Protein AF-A0A2W4SWA0-F1 (afdb_monomer)

Sequence (170 aa):
MDKRRKRLLSHFKSIKEPVALPTVQTMDIGLEYVAASSEGANTTLGRYGSWPVLGPFILKTEDIRRLQQIAVEGSKSQPFAGMQIDYVWQEVEEMFAYRHMEESERLEFQSDFVKAIIEQKCNHDSKLYVYFHKFDPELPFFFKTRDEVINCFMLSEDLTSWDEMTTRGA

Structure (mmCIF, N/CA/C/O backbone):
data_AF-A0A2W4SWA0-F1
#
_entry.id   AF-A0A2W4SWA0-F1
#
loop_
_atom_site.group_PDB
_atom_site.id
_atom_site.type_symbol
_atom_site.label_atom_id
_atom_site.label_alt_id
_atom_site.label_comp_id
_atom_site.label_asym_id
_atom_site.label_entity_id
_atom_site.label_seq_id
_atom_site.pdbx_PDB_ins_code
_atom_site.Cartn_x
_atom_site.Cartn_y
_atom_site.Cartn_z
_atom_site.occupancy
_atom_site.B_iso_or_equiv
_atom_site.auth_seq_id
_atom_site.auth_comp_id
_atom_site.auth_asym_id
_atom_site.auth_atom_id
_atom_site.pdbx_PDB_model_num
ATOM 1 N N . MET A 1 1 ? 6.348 14.938 -25.686 1.00 57.66 1 MET A N 1
ATOM 2 C CA . MET A 1 1 ? 6.251 13.614 -25.030 1.00 57.66 1 MET A CA 1
ATOM 3 C C . MET A 1 1 ? 6.791 12.563 -25.990 1.00 57.66 1 MET A C 1
ATOM 5 O O . MET A 1 1 ? 6.241 12.440 -27.083 1.00 57.66 1 MET A O 1
ATOM 9 N N . ASP A 1 2 ? 7.879 11.887 -25.619 1.00 71.38 2 ASP A N 1
ATOM 10 C CA . ASP A 1 2 ? 8.534 10.849 -26.428 1.00 71.38 2 ASP A CA 1
ATOM 11 C C . ASP A 1 2 ? 7.555 9.704 -26.794 1.00 71.38 2 ASP A C 1
ATOM 13 O O . ASP A 1 2 ? 6.652 9.379 -26.015 1.00 71.38 2 ASP A O 1
ATOM 17 N N . LYS A 1 3 ? 7.704 9.104 -27.987 1.00 67.69 3 LYS A N 1
ATOM 18 C CA . LYS A 1 3 ? 6.887 7.980 -28.492 1.00 67.69 3 LYS A CA 1
ATOM 19 C C . LYS A 1 3 ? 6.850 6.819 -27.492 1.00 67.69 3 LYS A C 1
ATOM 21 O O . LYS A 1 3 ? 5.802 6.192 -27.341 1.00 67.69 3 LYS A O 1
ATOM 26 N N . ARG A 1 4 ? 7.952 6.588 -26.772 1.00 63.41 4 ARG A N 1
ATOM 27 C CA . ARG A 1 4 ? 8.072 5.611 -25.680 1.00 63.41 4 ARG A CA 1
ATOM 28 C C . ARG A 1 4 ? 7.102 5.892 -24.533 1.00 63.41 4 ARG A C 1
ATOM 30 O O . ARG A 1 4 ? 6.263 5.054 -24.210 1.00 63.41 4 ARG A O 1
ATOM 37 N N . ARG A 1 5 ? 7.151 7.109 -23.978 1.00 67.25 5 ARG A N 1
ATOM 38 C CA . ARG A 1 5 ? 6.260 7.550 -22.893 1.00 67.25 5 ARG A CA 1
ATOM 39 C C . ARG A 1 5 ? 4.782 7.457 -23.289 1.00 67.25 5 ARG A C 1
ATOM 41 O O . ARG A 1 5 ? 3.955 7.059 -22.478 1.00 67.25 5 ARG A O 1
ATOM 48 N N . LYS A 1 6 ? 4.446 7.749 -24.551 1.00 70.88 6 LYS A N 1
ATOM 49 C CA . LYS A 1 6 ? 3.072 7.595 -25.063 1.00 70.88 6 LYS A CA 1
ATOM 50 C C . LYS A 1 6 ? 2.593 6.136 -25.078 1.00 70.88 6 LYS A C 1
ATOM 52 O O . LYS A 1 6 ? 1.436 5.894 -24.745 1.00 70.88 6 LYS A O 1
ATOM 57 N N . ARG A 1 7 ? 3.454 5.174 -25.443 1.00 69.75 7 ARG A N 1
ATOM 58 C CA . ARG A 1 7 ? 3.111 3.737 -25.439 1.00 69.75 7 ARG A CA 1
ATOM 59 C C . ARG A 1 7 ? 2.903 3.205 -24.021 1.00 69.75 7 ARG A C 1
ATOM 61 O O . ARG A 1 7 ? 1.876 2.585 -23.771 1.00 69.75 7 ARG A O 1
ATOM 68 N N . LEU A 1 8 ? 3.817 3.522 -23.101 1.00 68.19 8 LEU A N 1
ATOM 69 C CA . LEU A 1 8 ? 3.706 3.159 -21.681 1.00 68.19 8 LEU A CA 1
ATOM 70 C C . LEU A 1 8 ? 2.407 3.687 -21.064 1.00 68.19 8 LEU A C 1
ATOM 72 O O . LEU A 1 8 ? 1.631 2.922 -20.499 1.00 68.19 8 LEU A O 1
ATOM 76 N N . LEU A 1 9 ? 2.116 4.975 -21.263 1.00 72.38 9 LEU A N 1
ATOM 77 C CA . LEU A 1 9 ? 0.881 5.597 -20.788 1.00 72.38 9 LEU A CA 1
ATOM 78 C C . LEU A 1 9 ? -0.375 4.907 -21.343 1.00 72.38 9 LEU A C 1
ATOM 80 O O . LEU A 1 9 ? -1.339 4.691 -20.612 1.00 72.38 9 LEU A O 1
ATOM 84 N N . SER A 1 10 ? -0.372 4.556 -22.632 1.00 72.50 10 SER A N 1
ATOM 85 C CA . SER A 1 10 ? -1.482 3.829 -23.255 1.00 72.50 10 SER A CA 1
ATOM 86 C C . SER A 1 10 ? -1.674 2.442 -22.638 1.00 72.50 10 SER A C 1
ATOM 88 O O . SER A 1 10 ? -2.811 2.026 -22.427 1.00 72.50 10 SER A O 1
ATOM 90 N N . HIS A 1 11 ? -0.582 1.739 -22.335 1.00 69.12 11 HIS A N 1
ATOM 91 C CA . HIS A 1 11 ? -0.628 0.412 -21.732 1.00 69.12 11 HIS A CA 1
ATOM 92 C C . HIS A 1 11 ? -1.152 0.463 -20.289 1.00 69.12 11 HIS A C 1
ATOM 94 O O . HIS A 1 11 ? -2.125 -0.220 -19.971 1.00 69.12 11 HIS A O 1
ATOM 100 N N . PHE A 1 12 ? -0.624 1.360 -19.448 1.00 70.81 12 PHE A N 1
ATOM 101 C CA . PHE A 1 12 ? -1.119 1.564 -18.081 1.00 70.81 12 PHE A CA 1
ATOM 102 C C . PHE A 1 12 ? -2.626 1.880 -18.026 1.00 70.81 12 PHE A C 1
ATOM 104 O O . PHE A 1 12 ? -3.344 1.418 -17.137 1.00 70.81 12 PHE A O 1
ATOM 111 N N . LYS A 1 13 ? -3.130 2.656 -18.993 1.00 72.31 13 LYS A N 1
ATOM 112 C CA . LYS A 1 13 ? -4.562 2.975 -19.096 1.00 72.31 13 LYS A CA 1
ATOM 113 C C . LYS A 1 13 ? -5.423 1.786 -19.534 1.00 72.31 13 LYS A C 1
ATOM 115 O O . LYS A 1 13 ? -6.612 1.777 -19.235 1.00 72.31 13 LYS A O 1
ATOM 120 N N . SER A 1 14 ? -4.848 0.797 -20.220 1.00 71.00 14 SER A N 1
ATOM 121 C CA . SER A 1 14 ? -5.583 -0.368 -20.734 1.00 71.00 14 SER A CA 1
ATOM 122 C C . SER A 1 14 ? -5.871 -1.449 -19.683 1.00 71.00 14 SER A C 1
ATOM 124 O O . SER A 1 14 ? -6.831 -2.199 -19.837 1.00 71.00 14 SER A O 1
ATOM 126 N N . ILE A 1 15 ? -5.103 -1.490 -18.591 1.00 67.69 15 ILE A N 1
ATOM 127 C CA . ILE A 1 15 ? -5.244 -2.487 -17.517 1.00 67.69 15 ILE A CA 1
ATOM 128 C C . ILE A 1 15 ? -6.510 -2.164 -16.716 1.00 67.69 15 ILE A C 1
ATOM 130 O O . ILE A 1 15 ? -6.612 -1.082 -16.149 1.00 67.69 15 ILE A O 1
ATOM 134 N N . LYS A 1 16 ? -7.534 -3.022 -16.714 1.00 55.94 16 LYS A N 1
ATOM 135 C CA . LYS A 1 16 ? -8.856 -2.643 -16.173 1.00 55.94 16 LYS A CA 1
ATOM 136 C C . LYS A 1 16 ? -8.907 -2.652 -14.645 1.00 55.94 16 LYS A C 1
ATOM 138 O O . LYS A 1 16 ? -9.339 -1.651 -14.075 1.00 55.94 16 LYS A O 1
ATOM 143 N N . GLU A 1 17 ? -8.394 -3.694 -14.000 1.00 53.97 17 GLU A N 1
ATOM 144 C CA . GLU A 1 17 ? -8.319 -3.822 -12.539 1.00 53.97 17 GLU A CA 1
ATOM 145 C C . GLU A 1 17 ? -7.089 -4.665 -12.180 1.00 53.97 17 GLU A C 1
ATOM 147 O O . GLU A 1 17 ? -7.016 -5.821 -12.595 1.00 53.97 17 GLU A O 1
ATOM 152 N N . PRO A 1 18 ? -6.089 -4.115 -11.475 1.00 49.38 18 PRO A N 1
ATOM 153 C CA . PRO A 1 18 ? -4.906 -4.881 -11.150 1.00 49.38 18 PRO A CA 1
ATOM 154 C C . PRO A 1 18 ? -5.156 -5.710 -9.894 1.00 49.38 18 PRO A C 1
ATOM 156 O O . PRO A 1 18 ? -5.271 -5.185 -8.796 1.00 49.38 18 PRO A O 1
ATOM 159 N N . VAL A 1 19 ? -5.152 -7.029 -10.028 1.00 42.22 19 VAL A N 1
ATOM 160 C CA . VAL A 1 19 ? -4.559 -7.838 -8.966 1.00 42.22 19 VAL A CA 1
ATOM 161 C C . VAL A 1 19 ? -3.101 -7.941 -9.372 1.00 42.22 19 VAL A C 1
ATOM 163 O O . VAL A 1 19 ? -2.760 -8.719 -10.261 1.00 42.22 19 VAL A O 1
ATOM 166 N N . ALA A 1 20 ? -2.245 -7.087 -8.810 1.00 44.03 20 ALA A N 1
ATOM 167 C CA . ALA A 1 20 ? -0.823 -7.384 -8.847 1.00 44.03 20 ALA A CA 1
ATOM 168 C C . ALA A 1 20 ? -0.658 -8.668 -8.025 1.00 44.03 20 ALA A C 1
ATOM 170 O O . ALA A 1 20 ? -0.736 -8.664 -6.800 1.00 44.03 20 ALA A O 1
ATOM 171 N N . LEU A 1 21 ? -0.595 -9.794 -8.734 1.00 37.34 21 LEU A N 1
ATOM 172 C CA . LEU A 1 21 ? -0.202 -11.055 -8.138 1.00 37.34 21 LEU A CA 1
ATOM 173 C C . LEU A 1 21 ? 1.264 -10.915 -7.727 1.00 37.34 21 LEU A C 1
ATOM 175 O O . LEU A 1 21 ? 2.020 -10.260 -8.454 1.00 37.34 21 LEU A O 1
ATOM 179 N N . PRO A 1 22 ? 1.664 -11.500 -6.588 1.00 37.50 22 PRO A N 1
ATOM 180 C CA . PRO A 1 22 ? 3.046 -11.463 -6.147 1.00 37.50 22 PRO A CA 1
ATOM 181 C C . PRO A 1 22 ? 3.949 -11.908 -7.297 1.00 37.50 22 PRO A C 1
ATOM 183 O O . PRO A 1 22 ? 3.799 -13.003 -7.847 1.00 37.50 22 PRO A O 1
ATOM 186 N N . THR A 1 23 ? 4.863 -11.023 -7.695 1.00 40.34 23 THR A N 1
ATOM 187 C CA . THR A 1 23 ? 5.944 -11.360 -8.616 1.00 40.34 23 THR A CA 1
ATOM 188 C C . THR A 1 23 ? 6.692 -12.536 -8.014 1.00 40.34 23 THR A C 1
ATOM 190 O O . THR A 1 23 ? 7.228 -12.445 -6.909 1.00 40.34 23 THR A O 1
ATOM 193 N N . VAL A 1 24 ? 6.649 -13.659 -8.728 1.00 37.75 24 VAL A N 1
ATOM 194 C CA . VAL A 1 24 ? 7.308 -14.908 -8.357 1.00 37.75 24 VAL A CA 1
ATOM 195 C C . VAL A 1 24 ? 8.752 -14.624 -7.941 1.00 37.75 24 VAL A C 1
ATOM 197 O O . VAL A 1 24 ? 9.472 -13.881 -8.608 1.00 37.75 24 VAL A O 1
ATOM 200 N N . GLN A 1 25 ? 9.135 -15.218 -6.812 1.00 37.88 25 GLN A N 1
ATOM 201 C CA . GLN A 1 25 ? 10.477 -15.206 -6.244 1.00 37.88 25 GLN A CA 1
ATOM 202 C C . GLN A 1 25 ? 11.524 -15.597 -7.293 1.00 37.88 25 GLN A C 1
ATOM 204 O O . GLN A 1 25 ? 11.484 -16.707 -7.815 1.00 37.88 25 GLN A O 1
ATOM 209 N N . THR A 1 26 ? 12.513 -14.738 -7.532 1.00 38.81 26 THR A N 1
ATOM 210 C CA . THR A 1 26 ? 13.779 -15.159 -8.147 1.00 38.81 26 THR A CA 1
ATOM 211 C C . THR A 1 26 ? 14.940 -14.437 -7.476 1.00 38.81 26 THR A C 1
ATOM 213 O O . THR A 1 26 ? 15.392 -13.390 -7.937 1.00 38.81 26 THR A O 1
ATOM 216 N N . MET A 1 27 ? 15.434 -15.005 -6.381 1.00 32.19 27 MET A N 1
ATOM 217 C CA . MET A 1 27 ? 16.847 -14.893 -6.033 1.00 32.19 27 MET A CA 1
ATOM 218 C C . MET A 1 27 ? 17.394 -16.323 -5.928 1.00 32.19 27 MET A C 1
ATOM 220 O O . MET A 1 27 ? 16.812 -17.152 -5.235 1.00 32.19 27 MET A O 1
ATOM 224 N N . ASP A 1 28 ? 18.472 -16.577 -6.677 1.00 33.22 28 ASP A N 1
ATOM 225 C CA . ASP A 1 28 ? 19.455 -17.668 -6.536 1.00 33.22 28 ASP A CA 1
ATOM 226 C C . ASP A 1 28 ? 19.449 -18.966 -7.365 1.00 33.22 28 ASP A C 1
ATOM 228 O O . ASP A 1 28 ? 20.381 -19.750 -7.194 1.00 33.22 28 ASP A O 1
ATOM 232 N N . ILE A 1 29 ? 18.585 -19.207 -8.358 1.00 27.95 29 ILE A N 1
ATOM 233 C CA . ILE A 1 29 ? 18.812 -20.348 -9.280 1.00 27.95 29 ILE A CA 1
ATOM 234 C C . ILE A 1 29 ? 18.489 -19.936 -10.723 1.00 27.95 29 ILE A C 1
ATOM 236 O O . ILE A 1 29 ? 17.540 -19.197 -10.957 1.00 27.95 29 ILE A O 1
ATOM 240 N N . GLY A 1 30 ? 19.342 -20.350 -11.666 1.00 28.30 30 GLY A N 1
ATOM 241 C CA . GLY A 1 30 ? 19.407 -19.931 -13.071 1.00 28.30 30 GLY A CA 1
ATOM 242 C C . GLY A 1 30 ? 18.088 -19.583 -13.777 1.00 28.30 30 GLY A C 1
ATOM 243 O O . GLY A 1 30 ? 17.094 -20.289 -13.680 1.00 28.30 30 GLY A O 1
ATOM 244 N N . LEU A 1 31 ? 18.165 -18.485 -14.534 1.00 34.25 31 LEU A N 1
ATOM 245 C CA . LEU A 1 31 ? 17.231 -17.958 -15.533 1.00 34.25 31 LEU A CA 1
ATOM 246 C C . LEU A 1 31 ? 16.309 -18.999 -16.201 1.00 34.25 31 LEU A C 1
ATOM 248 O O . LEU A 1 31 ? 16.656 -19.539 -17.246 1.00 34.25 31 LEU A O 1
ATOM 252 N N . GLU A 1 32 ? 15.082 -19.148 -15.698 1.00 28.45 32 GLU A N 1
ATOM 253 C CA . GLU A 1 32 ? 13.925 -19.545 -16.510 1.00 28.45 32 GLU A CA 1
ATOM 254 C C . GLU A 1 32 ? 12.705 -18.688 -16.135 1.00 28.45 32 GLU A C 1
ATOM 256 O O . GLU A 1 32 ? 12.094 -18.818 -15.075 1.00 28.45 32 GLU A O 1
ATOM 261 N N . TYR A 1 33 ? 12.377 -17.750 -17.028 1.00 37.44 33 TYR A N 1
ATOM 262 C CA . TYR A 1 33 ? 11.237 -16.846 -16.918 1.00 37.44 33 TYR A CA 1
ATOM 263 C C . TYR A 1 33 ? 9.942 -17.578 -17.278 1.00 37.44 33 TYR A C 1
ATOM 265 O O . TYR A 1 33 ? 9.598 -17.684 -18.455 1.00 37.44 33 TYR A O 1
ATOM 273 N N . VAL A 1 34 ? 9.174 -18.024 -16.284 1.00 30.58 34 VAL A N 1
ATOM 274 C CA . VAL A 1 34 ? 7.784 -18.449 -16.508 1.00 30.58 34 VAL A CA 1
ATOM 275 C C . VAL A 1 34 ? 6.849 -17.458 -15.824 1.00 30.58 34 VAL A C 1
ATOM 277 O O . VAL A 1 34 ? 6.514 -17.559 -14.648 1.00 30.58 34 VAL A O 1
ATOM 280 N N . ALA A 1 35 ? 6.468 -16.441 -16.596 1.00 37.28 35 ALA A N 1
ATOM 281 C CA . ALA A 1 35 ? 5.504 -15.421 -16.218 1.00 37.28 35 ALA A CA 1
ATOM 282 C C . ALA A 1 35 ? 4.077 -15.988 -16.269 1.00 37.28 35 ALA A C 1
ATOM 284 O O . ALA A 1 35 ? 3.562 -16.275 -17.347 1.00 37.28 35 ALA A O 1
ATOM 285 N N . ALA A 1 36 ? 3.414 -16.088 -15.119 1.00 31.58 36 ALA A N 1
ATOM 286 C CA . ALA A 1 36 ? 1.970 -16.278 -15.046 1.00 31.58 36 ALA A CA 1
ATOM 287 C C . ALA A 1 36 ? 1.318 -14.983 -14.539 1.00 31.58 36 ALA A C 1
ATOM 289 O O . ALA A 1 36 ? 1.016 -14.844 -13.359 1.00 31.58 36 ALA A O 1
ATOM 290 N N . SER A 1 37 ? 1.103 -14.015 -15.433 1.00 32.84 37 SER A N 1
ATOM 291 C CA . SER A 1 37 ? 0.063 -13.002 -15.236 1.00 32.84 37 SER A CA 1
ATOM 292 C C . SER A 1 37 ? -0.825 -12.962 -16.474 1.00 32.84 37 SER A C 1
ATOM 294 O O . SER A 1 37 ? -0.353 -12.995 -17.615 1.00 32.84 37 SER A O 1
ATOM 296 N N . SER A 1 38 ? -2.137 -12.983 -16.243 1.00 31.00 38 SER A N 1
ATOM 297 C CA . SER A 1 38 ? -3.129 -12.789 -17.290 1.00 31.00 38 SER A CA 1
ATOM 298 C C . SER A 1 38 ? -2.909 -11.408 -17.906 1.00 31.00 38 SER A C 1
ATOM 300 O O . SER A 1 38 ? -2.993 -10.405 -17.203 1.00 31.00 38 SER A O 1
ATOM 302 N N . GLU A 1 39 ? -2.644 -11.383 -19.212 1.00 33.16 39 GLU A N 1
ATOM 303 C CA . GLU A 1 39 ? -2.508 -10.183 -20.049 1.00 33.16 39 GLU A CA 1
ATOM 304 C C . GLU A 1 39 ? -1.216 -9.363 -19.884 1.00 33.16 39 GLU A C 1
ATOM 306 O O . GLU A 1 39 ? -1.254 -8.190 -19.535 1.00 33.16 39 GLU A O 1
ATOM 311 N N . GLY A 1 40 ? -0.062 -9.933 -20.253 1.00 33.84 40 GLY A N 1
ATOM 312 C CA . GLY A 1 40 ? 0.996 -9.189 -20.966 1.00 33.84 40 GLY A CA 1
ATOM 313 C C . GLY A 1 40 ? 1.645 -7.976 -20.275 1.00 33.84 40 GLY A C 1
ATOM 314 O O . GLY A 1 40 ? 2.446 -7.293 -20.909 1.00 33.84 40 GLY A O 1
ATOM 315 N N . ALA A 1 41 ? 1.352 -7.708 -19.001 1.00 36.34 41 ALA A N 1
ATOM 316 C CA . ALA A 1 41 ? 1.927 -6.596 -18.247 1.00 36.34 41 ALA A CA 1
ATOM 317 C C . ALA A 1 41 ? 3.418 -6.819 -17.939 1.00 36.34 41 ALA A C 1
ATOM 319 O O . ALA A 1 41 ? 4.144 -5.845 -17.756 1.00 36.34 41 ALA A O 1
ATOM 320 N N . ASN A 1 42 ? 3.869 -8.085 -17.971 1.00 39.09 42 ASN A N 1
ATOM 321 C CA . ASN A 1 42 ? 5.213 -8.513 -17.570 1.00 39.09 42 ASN A CA 1
ATOM 322 C C . ASN A 1 42 ? 6.379 -7.982 -18.423 1.00 39.09 42 ASN A C 1
ATOM 324 O O . ASN A 1 42 ? 7.523 -8.017 -17.981 1.00 39.09 42 ASN A O 1
ATOM 328 N N . THR A 1 43 ? 6.121 -7.503 -19.641 1.00 41.03 43 THR A N 1
ATOM 329 C CA . THR A 1 43 ? 7.177 -7.222 -20.633 1.00 41.03 43 THR A CA 1
ATOM 330 C C . THR A 1 43 ? 7.516 -5.737 -20.782 1.00 41.03 43 THR A C 1
ATOM 332 O O . THR A 1 43 ? 8.579 -5.392 -21.296 1.00 41.03 43 THR A O 1
ATOM 335 N N . THR A 1 44 ? 6.659 -4.826 -20.307 1.00 39.50 44 THR A N 1
ATOM 336 C CA . THR A 1 44 ? 6.796 -3.389 -20.622 1.00 39.50 44 THR A CA 1
ATOM 337 C C . THR A 1 44 ? 7.371 -2.562 -19.464 1.00 39.50 44 THR A C 1
ATOM 339 O O . THR A 1 44 ? 7.934 -1.494 -19.702 1.00 39.50 44 THR A O 1
ATOM 342 N N . LEU A 1 45 ? 7.287 -3.046 -18.219 1.00 42.72 45 LEU A N 1
ATOM 343 C CA . LEU A 1 45 ? 7.661 -2.281 -17.019 1.00 42.72 45 LEU A CA 1
ATOM 344 C C . LEU A 1 45 ? 9.094 -2.527 -16.512 1.00 42.72 45 LEU A C 1
ATOM 346 O O . LEU A 1 45 ? 9.490 -1.952 -15.499 1.00 42.72 45 LEU A O 1
ATOM 350 N N . GLY A 1 46 ? 9.887 -3.347 -17.206 1.00 49.62 46 GLY A N 1
ATOM 351 C CA . GLY A 1 46 ? 11.293 -3.582 -16.856 1.00 49.62 46 GLY A CA 1
ATOM 352 C C . GLY A 1 46 ? 11.467 -4.175 -15.466 1.00 49.62 46 GLY A C 1
ATOM 353 O O . GLY A 1 46 ? 10.984 -5.275 -15.211 1.00 49.62 46 GLY A O 1
ATOM 354 N N . ARG A 1 47 ? 12.121 -3.419 -14.565 1.00 40.22 47 ARG A N 1
ATOM 355 C CA . ARG A 1 47 ? 12.389 -3.791 -13.158 1.00 40.22 47 ARG A CA 1
ATOM 356 C C . ARG A 1 47 ? 11.132 -4.236 -12.395 1.00 40.22 47 ARG A C 1
ATOM 358 O O . ARG A 1 47 ? 11.262 -4.930 -11.396 1.00 40.22 47 ARG A O 1
ATOM 365 N N . TYR A 1 48 ? 9.940 -3.863 -12.862 1.00 46.28 48 TYR A N 1
ATOM 366 C CA . TYR A 1 48 ? 8.687 -4.135 -12.159 1.00 46.28 48 TYR A CA 1
ATOM 367 C C . TYR A 1 48 ? 7.938 -5.378 -12.634 1.00 46.28 48 TYR A C 1
ATOM 369 O O . TYR A 1 48 ? 6.993 -5.766 -11.958 1.00 46.28 48 TYR A O 1
ATOM 377 N N . GLY A 1 49 ? 8.350 -6.030 -13.733 1.00 45.38 49 GLY A N 1
ATOM 378 C CA . GLY A 1 49 ? 7.652 -7.214 -14.239 1.00 45.38 49 GLY A CA 1
ATOM 379 C C . GLY A 1 49 ? 6.189 -6.871 -14.512 1.00 45.38 49 GLY A C 1
ATOM 380 O O . GLY A 1 49 ? 5.895 -6.319 -15.553 1.00 45.38 49 GLY A O 1
ATOM 381 N N . SER A 1 50 ? 5.278 -7.131 -13.586 1.00 53.09 50 SER A N 1
ATOM 382 C CA . SER A 1 50 ? 3.841 -6.846 -13.630 1.00 53.09 50 SER A CA 1
ATOM 383 C C . SER A 1 50 ? 3.447 -5.391 -13.324 1.00 53.09 50 SER A C 1
ATOM 385 O O . SER A 1 50 ? 4.281 -4.536 -13.034 1.00 53.09 50 SER A O 1
ATOM 387 N N . TRP A 1 51 ? 2.133 -5.112 -13.352 1.00 58.12 51 TRP A N 1
ATOM 388 C CA . TRP A 1 51 ? 1.564 -3.863 -12.836 1.00 58.12 51 TRP A CA 1
ATOM 389 C C . TRP A 1 51 ? 2.182 -3.515 -11.469 1.00 58.12 51 TRP A C 1
ATOM 391 O O . TRP A 1 51 ? 2.175 -4.365 -10.580 1.00 58.12 51 TRP A O 1
ATOM 401 N N . PRO A 1 52 ? 2.711 -2.293 -11.281 1.00 63.25 52 PRO A N 1
ATOM 402 C CA . PRO A 1 52 ? 3.664 -2.041 -10.206 1.00 63.25 52 PRO A CA 1
ATOM 403 C C . PRO A 1 52 ? 2.999 -1.906 -8.830 1.00 63.25 52 PRO A C 1
ATOM 405 O O . PRO A 1 52 ? 3.684 -1.747 -7.832 1.00 63.25 52 PRO A O 1
ATOM 408 N N . VAL A 1 53 ? 1.667 -1.907 -8.755 1.00 73.69 53 VAL A N 1
ATOM 409 C CA . VAL A 1 53 ? 0.930 -1.425 -7.584 1.00 73.69 53 VAL A CA 1
ATOM 410 C C . VAL A 1 53 ? -0.212 -2.361 -7.193 1.00 73.69 53 VAL A C 1
ATOM 412 O O . VAL A 1 53 ? -1.082 -2.672 -7.997 1.00 73.69 53 VAL A O 1
ATOM 415 N N . LEU A 1 54 ? -0.273 -2.758 -5.930 1.00 78.94 54 LEU A N 1
ATOM 416 C CA . LEU A 1 54 ? -1.361 -3.553 -5.372 1.00 78.94 54 LEU A CA 1
ATOM 417 C C . LEU A 1 54 ? -2.645 -2.716 -5.210 1.00 78.94 54 LEU A C 1
ATOM 419 O O . LEU A 1 54 ? -2.589 -1.508 -4.964 1.00 78.94 54 LEU A O 1
ATOM 423 N N . GLY A 1 55 ? -3.808 -3.365 -5.307 1.00 78.94 55 GLY A N 1
ATOM 424 C CA . GLY A 1 55 ? -5.120 -2.745 -5.095 1.00 78.94 55 GLY A CA 1
ATOM 425 C C . GLY A 1 55 ? -5.928 -2.508 -6.382 1.00 78.94 55 GLY A C 1
ATOM 426 O O . GLY A 1 55 ? -5.459 -2.772 -7.482 1.00 78.94 55 GLY A O 1
ATOM 427 N N . PRO A 1 56 ? -7.152 -1.972 -6.278 1.00 84.44 56 PRO A N 1
ATOM 428 C CA . PRO A 1 56 ? -7.583 -1.088 -5.203 1.00 84.44 56 PRO A CA 1
ATOM 429 C C . PRO A 1 56 ? -7.998 -1.825 -3.929 1.00 84.44 56 PRO A C 1
ATOM 431 O O . PRO A 1 56 ? -8.848 -2.708 -3.967 1.00 84.44 56 PRO A O 1
ATOM 434 N N . PHE A 1 57 ? -7.470 -1.377 -2.796 1.00 86.94 57 PHE A N 1
ATOM 435 C CA . PHE A 1 57 ? -7.984 -1.694 -1.470 1.00 86.94 57 PHE A CA 1
ATOM 436 C C . PHE A 1 57 ? -9.054 -0.673 -1.099 1.00 86.94 57 PHE A C 1
ATOM 438 O O . PHE A 1 57 ? -8.815 0.534 -1.161 1.00 86.94 57 PHE A O 1
ATOM 445 N N . ILE A 1 58 ? -10.242 -1.137 -0.735 1.00 87.88 58 ILE A N 1
ATOM 446 C CA . ILE A 1 58 ? -11.325 -0.263 -0.285 1.00 87.88 58 ILE A CA 1
ATOM 447 C C . ILE A 1 58 ? -11.163 -0.031 1.214 1.00 87.88 58 ILE A C 1
ATOM 449 O O . ILE A 1 58 ? -11.240 -0.978 1.996 1.00 87.88 58 ILE A O 1
ATOM 453 N N . LEU A 1 59 ? -10.973 1.231 1.602 1.00 87.31 59 LEU A N 1
ATOM 454 C CA . LEU A 1 59 ? -10.989 1.658 2.998 1.00 87.31 59 LEU A CA 1
ATOM 455 C C . LEU A 1 59 ? -12.381 2.164 3.369 1.00 87.31 59 LEU A C 1
ATOM 457 O O . LEU A 1 59 ? -12.875 3.155 2.822 1.00 87.31 59 LEU A O 1
ATOM 461 N N . LYS A 1 60 ? -13.011 1.490 4.328 1.00 89.56 60 LYS A N 1
ATOM 462 C CA . LYS A 1 60 ? -14.286 1.916 4.905 1.00 89.56 60 LYS A CA 1
ATOM 463 C C . LYS A 1 60 ? -14.045 3.016 5.934 1.00 89.56 60 LYS A C 1
ATOM 465 O O . LYS A 1 60 ? -12.961 3.150 6.499 1.00 89.56 60 LYS A O 1
ATOM 470 N N . THR A 1 61 ? -15.092 3.772 6.260 1.00 87.25 61 THR A N 1
ATOM 471 C CA . THR A 1 61 ? -15.025 4.781 7.331 1.00 87.25 61 THR A CA 1
ATOM 472 C C . THR A 1 61 ? -14.586 4.186 8.670 1.00 87.25 61 THR A C 1
ATOM 474 O O . THR A 1 61 ? -13.854 4.835 9.413 1.00 87.25 61 THR A O 1
ATOM 477 N N . GLU A 1 62 ? -15.001 2.955 8.969 1.00 89.25 62 GLU A N 1
ATOM 478 C CA . GLU A 1 62 ? -14.609 2.271 10.203 1.00 89.25 62 GLU A CA 1
ATOM 479 C C . GLU A 1 62 ? -13.120 1.900 10.219 1.00 89.25 62 GLU A C 1
ATOM 481 O O . GLU A 1 62 ? -12.466 2.052 11.249 1.00 89.25 62 GLU A O 1
ATOM 486 N N . ASP A 1 63 ? -12.558 1.525 9.066 1.00 90.44 63 ASP A N 1
ATOM 487 C CA . ASP A 1 63 ? -11.126 1.245 8.936 1.00 90.44 63 ASP A CA 1
ATOM 488 C C . ASP A 1 63 ? -10.319 2.509 9.254 1.00 90.44 63 ASP A C 1
ATOM 490 O O . ASP A 1 63 ? -9.402 2.477 10.070 1.00 90.44 63 ASP A O 1
ATOM 494 N N . ILE A 1 64 ? -10.723 3.657 8.698 1.00 88.75 64 ILE A N 1
ATOM 495 C CA . ILE A 1 64 ? -10.062 4.949 8.941 1.00 88.75 64 ILE A CA 1
ATOM 496 C C . ILE A 1 64 ? -10.125 5.336 10.424 1.00 88.75 64 ILE A C 1
ATOM 498 O O . ILE A 1 64 ? -9.114 5.754 10.988 1.00 88.75 64 ILE A O 1
ATOM 502 N N . ARG A 1 65 ? -11.283 5.177 11.079 1.00 89.38 65 ARG A N 1
ATOM 503 C CA . ARG A 1 65 ? -11.422 5.458 12.520 1.00 89.38 65 ARG A CA 1
A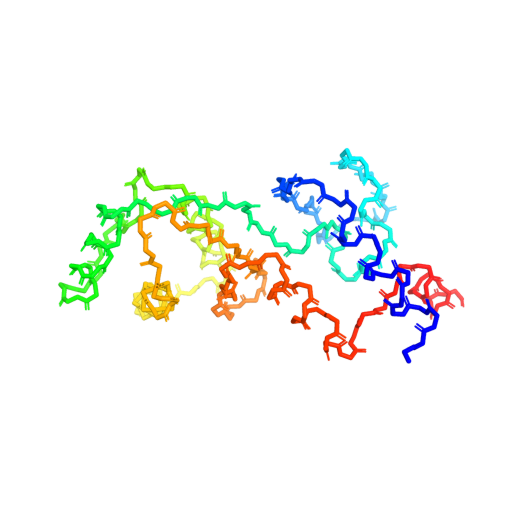TOM 504 C C . ARG A 1 65 ? -10.514 4.568 13.358 1.00 89.38 65 ARG A C 1
ATOM 506 O O . ARG A 1 65 ? -9.857 5.060 14.272 1.00 89.38 65 ARG A O 1
ATOM 513 N N . ARG A 1 66 ? -10.444 3.277 13.032 1.00 91.06 66 ARG A N 1
ATOM 514 C CA . ARG A 1 66 ? -9.564 2.333 13.721 1.00 91.06 66 ARG A CA 1
ATOM 515 C C . ARG A 1 66 ? -8.090 2.690 13.524 1.00 91.06 66 ARG A C 1
ATOM 517 O O . ARG A 1 66 ? -7.336 2.650 14.489 1.00 91.06 66 ARG A O 1
ATOM 524 N N . LEU A 1 67 ? -7.685 3.092 12.319 1.00 91.38 67 LEU A N 1
ATOM 525 C CA . LEU A 1 67 ? -6.320 3.563 12.054 1.00 91.38 67 LEU A CA 1
ATOM 526 C C . LEU A 1 67 ? -5.990 4.836 12.838 1.00 91.38 67 LEU A C 1
ATOM 528 O O . LEU A 1 67 ? -4.912 4.930 13.416 1.00 91.38 67 LEU A O 1
ATOM 532 N N . GLN A 1 68 ? -6.925 5.784 12.934 1.00 90.88 68 GLN A N 1
ATOM 533 C CA . GLN A 1 68 ? -6.757 6.983 13.762 1.00 90.88 68 GLN A CA 1
ATOM 534 C C . GLN A 1 68 ? -6.606 6.644 15.250 1.00 90.88 68 GLN A C 1
ATOM 536 O O . GLN A 1 68 ? -5.776 7.246 15.923 1.00 90.88 68 GLN A O 1
ATOM 541 N N . GLN A 1 69 ? -7.364 5.669 15.761 1.00 91.12 69 GLN A N 1
ATOM 542 C CA . GLN A 1 69 ? -7.196 5.180 17.134 1.00 91.12 69 GLN A CA 1
ATOM 543 C C . GLN A 1 69 ? -5.820 4.542 17.336 1.00 91.12 69 GLN A C 1
ATOM 545 O O . GLN A 1 69 ? -5.149 4.867 18.308 1.00 91.12 69 GLN A O 1
ATOM 550 N N . ILE A 1 70 ? -5.363 3.702 16.401 1.00 90.81 70 ILE A N 1
ATOM 551 C CA . ILE A 1 70 ? -4.020 3.099 16.440 1.00 90.81 70 ILE A CA 1
ATOM 552 C C . ILE A 1 70 ? -2.936 4.183 16.443 1.00 90.81 70 ILE A C 1
ATOM 554 O O . ILE A 1 70 ? -2.000 4.110 17.229 1.00 90.81 70 ILE A O 1
ATOM 558 N N . ALA A 1 71 ? -3.080 5.238 15.639 1.00 90.00 71 ALA A N 1
ATOM 559 C CA . ALA A 1 71 ? -2.114 6.336 15.615 1.00 90.00 71 ALA A CA 1
ATOM 560 C C . ALA A 1 71 ? -1.989 7.078 16.964 1.00 90.00 71 ALA A C 1
ATOM 562 O O . ALA A 1 71 ? -0.937 7.648 17.245 1.00 90.00 71 ALA A O 1
ATOM 563 N N . VAL A 1 72 ? -3.043 7.078 17.792 1.00 88.25 72 VAL A N 1
ATOM 564 C CA . VAL A 1 72 ? -3.053 7.708 19.127 1.00 88.25 72 VAL A CA 1
ATOM 565 C C . VAL A 1 72 ? -2.611 6.736 20.221 1.00 88.25 72 VAL A C 1
ATOM 567 O O . VAL A 1 72 ? -1.838 7.108 21.099 1.00 88.25 72 VAL A O 1
ATOM 570 N N . GLU A 1 73 ? -3.117 5.504 20.189 1.00 85.56 73 GLU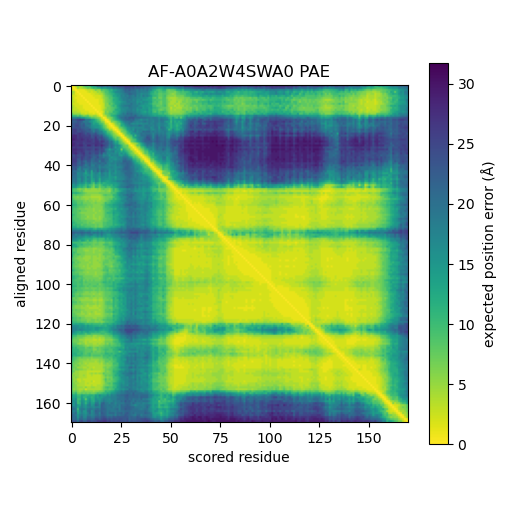 A N 1
ATOM 571 C CA . GLU A 1 73 ? -2.857 4.468 21.197 1.00 85.56 73 GLU A CA 1
ATOM 572 C C . GLU A 1 73 ? -1.467 3.832 21.043 1.00 85.56 73 GLU A C 1
ATOM 574 O O . GLU A 1 73 ? -0.943 3.257 21.996 1.00 85.56 73 GLU A O 1
ATOM 579 N N . GLY A 1 74 ? -0.860 3.954 19.861 1.00 76.81 74 GLY A N 1
ATOM 580 C CA . GLY A 1 74 ? 0.400 3.318 19.510 1.00 76.81 74 GLY A CA 1
ATOM 581 C C . GLY A 1 74 ? 0.203 1.930 18.898 1.00 76.81 74 GLY A C 1
ATOM 582 O O . GLY A 1 74 ? -0.844 1.603 18.335 1.00 76.81 74 GLY A O 1
ATOM 583 N N . SER A 1 75 ? 1.249 1.111 18.965 1.00 74.94 75 SER A N 1
ATOM 584 C CA . SER A 1 75 ? 1.281 -0.170 18.262 1.00 74.94 75 SER A CA 1
ATOM 585 C C . SER A 1 75 ? 0.228 -1.166 18.759 1.00 74.94 75 SER A C 1
ATOM 587 O O . SER A 1 75 ? -0.025 -1.296 19.958 1.00 74.94 75 SER A O 1
ATOM 589 N N . LYS A 1 76 ? -0.353 -1.919 17.818 1.00 77.62 76 LYS A N 1
ATOM 590 C CA . LYS A 1 76 ? -1.174 -3.107 18.095 1.00 77.62 76 LYS A CA 1
ATOM 591 C C . LYS A 1 76 ? -0.543 -4.327 17.434 1.00 77.62 76 LYS A C 1
ATOM 593 O O . LYS A 1 76 ? 0.071 -4.213 16.378 1.00 77.62 76 LYS A O 1
ATOM 598 N N . SER A 1 77 ? -0.766 -5.504 18.017 1.00 74.88 77 SER A N 1
ATOM 599 C CA . SER A 1 77 ? -0.293 -6.782 17.463 1.00 74.88 77 SER A CA 1
ATOM 600 C C . SER A 1 77 ? -0.903 -7.111 16.097 1.00 74.88 77 SER A C 1
ATOM 602 O O . SER A 1 77 ? -0.285 -7.813 15.312 1.00 74.88 77 SER A O 1
ATOM 604 N N . GLN A 1 78 ? -2.108 -6.609 15.809 1.00 82.75 78 GLN A N 1
ATOM 605 C CA . GLN A 1 78 ? -2.803 -6.797 14.532 1.00 82.75 78 GLN A CA 1
ATOM 606 C C . GLN A 1 78 ? -3.524 -5.503 14.114 1.00 82.75 78 GLN A C 1
ATOM 608 O O . GLN A 1 78 ? -4.745 -5.367 14.286 1.00 82.75 78 GLN A O 1
ATOM 613 N N . PRO A 1 79 ? -2.783 -4.504 13.610 1.00 85.62 79 PRO A N 1
ATOM 614 C CA . PRO A 1 79 ? -3.335 -3.183 13.311 1.00 85.62 79 PRO A CA 1
ATOM 615 C C . PRO A 1 79 ? -4.397 -3.220 12.198 1.00 85.62 79 PRO A C 1
ATOM 617 O O . PRO A 1 79 ? -5.408 -2.525 12.311 1.00 85.62 79 PRO A O 1
ATOM 620 N N . PHE A 1 80 ? -4.232 -4.086 11.190 1.00 90.38 80 PHE A N 1
ATOM 621 C CA . PHE A 1 80 ? -5.067 -4.110 9.980 1.00 90.38 80 PHE A CA 1
ATOM 622 C C . PHE A 1 80 ? -6.026 -5.307 9.883 1.00 90.38 80 PHE A C 1
ATOM 624 O O . PHE A 1 80 ? -6.743 -5.423 8.893 1.00 90.38 80 PHE A O 1
ATOM 631 N N . ALA A 1 81 ? -6.125 -6.158 10.913 1.00 88.25 81 ALA A N 1
ATOM 632 C CA . ALA A 1 81 ? -6.950 -7.369 10.849 1.00 88.25 81 ALA A CA 1
ATOM 633 C C . ALA A 1 81 ? -8.400 -7.083 10.418 1.00 88.25 81 ALA A C 1
ATOM 635 O O . ALA A 1 81 ? -9.099 -6.284 11.046 1.00 88.25 81 ALA A O 1
ATOM 636 N N . GLY A 1 82 ? -8.857 -7.764 9.365 1.00 85.88 82 GLY A N 1
ATOM 637 C CA . GLY A 1 82 ? -10.195 -7.594 8.786 1.00 85.88 82 GLY A CA 1
ATOM 638 C C . GLY A 1 82 ? -10.325 -6.453 7.766 1.00 85.88 82 GLY A C 1
ATOM 639 O O . GLY A 1 82 ? -11.402 -6.283 7.195 1.00 85.88 82 GLY A O 1
ATOM 640 N N . MET A 1 83 ? -9.253 -5.699 7.507 1.00 90.12 83 MET A N 1
ATOM 641 C CA . MET A 1 83 ? -9.179 -4.701 6.437 1.00 90.12 83 MET A CA 1
ATOM 642 C C . MET A 1 83 ? -8.592 -5.328 5.166 1.00 90.12 83 MET A C 1
ATOM 644 O O . MET A 1 83 ? -7.769 -6.234 5.239 1.00 90.12 83 MET A O 1
ATOM 648 N N . GLN A 1 84 ? -8.940 -4.817 3.980 1.00 87.94 84 GLN A N 1
ATOM 649 C CA . GLN A 1 84 ? -8.327 -5.313 2.733 1.00 87.94 84 GLN A CA 1
ATOM 650 C C . GLN A 1 84 ? -6.822 -5.006 2.651 1.00 87.94 84 GLN A C 1
ATOM 652 O O . GLN A 1 84 ? -6.072 -5.758 2.035 1.00 87.94 84 GLN A O 1
ATOM 657 N N . ILE A 1 85 ? -6.383 -3.918 3.292 1.00 87.81 85 ILE A N 1
ATOM 658 C CA . ILE A 1 85 ? -4.977 -3.498 3.337 1.00 87.81 85 ILE A CA 1
ATOM 659 C C . ILE A 1 85 ? -4.092 -4.447 4.166 1.00 87.81 85 ILE A C 1
ATOM 661 O O . ILE A 1 85 ? -2.871 -4.384 4.055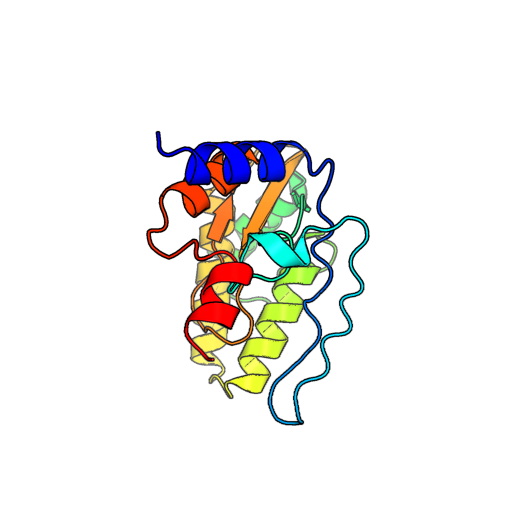 1.00 87.81 85 ILE A O 1
ATOM 665 N N . ASP A 1 86 ? -4.690 -5.359 4.945 1.00 89.69 86 ASP A N 1
ATOM 666 C CA . ASP A 1 86 ? -3.971 -6.368 5.734 1.00 89.69 86 ASP A CA 1
ATOM 667 C C . ASP A 1 86 ? -3.066 -7.246 4.862 1.00 89.69 86 ASP A C 1
ATOM 669 O O . ASP A 1 86 ? -1.982 -7.620 5.288 1.00 89.69 86 ASP A O 1
ATOM 673 N N . TYR A 1 87 ? -3.448 -7.485 3.602 1.00 86.06 87 TYR A N 1
ATOM 674 C CA . TYR A 1 87 ? -2.599 -8.197 2.646 1.00 86.06 87 TYR A CA 1
ATOM 675 C C . TYR A 1 87 ? -1.234 -7.513 2.451 1.00 86.06 87 TYR A C 1
ATOM 677 O O . TYR A 1 87 ? -0.200 -8.171 2.464 1.00 86.06 87 TYR A O 1
ATOM 685 N N . VAL A 1 88 ? -1.212 -6.182 2.319 1.00 87.25 88 VAL A N 1
ATOM 686 C CA . VAL A 1 88 ? 0.049 -5.430 2.192 1.00 87.25 88 VAL A CA 1
ATOM 687 C C . VAL A 1 88 ? 0.849 -5.510 3.486 1.00 87.25 88 VAL A C 1
ATOM 689 O O . VAL A 1 88 ? 2.069 -5.637 3.449 1.00 87.25 88 VAL A O 1
ATOM 692 N N . TRP A 1 89 ? 0.167 -5.446 4.631 1.00 91.44 89 TRP A N 1
ATOM 693 C CA . TRP A 1 89 ? 0.823 -5.548 5.928 1.00 91.44 89 TRP A CA 1
ATOM 694 C C . TRP A 1 89 ? 1.495 -6.911 6.134 1.00 91.44 89 TRP A C 1
ATOM 696 O O . TRP A 1 89 ? 2.621 -6.957 6.614 1.00 91.44 89 TRP A O 1
ATOM 706 N N . GLN A 1 90 ? 0.871 -8.004 5.694 1.00 88.06 90 GLN A N 1
ATOM 707 C CA . GLN A 1 90 ? 1.475 -9.340 5.741 1.00 88.06 90 GLN A CA 1
ATOM 708 C C . GLN A 1 90 ? 2.770 -9.409 4.911 1.00 88.06 90 GLN A C 1
ATOM 710 O O . GLN A 1 90 ? 3.781 -9.921 5.384 1.00 88.06 90 GLN A O 1
ATOM 715 N N . GLU A 1 91 ? 2.794 -8.813 3.713 1.00 86.00 91 GLU A N 1
ATOM 716 C CA . GLU A 1 91 ? 4.020 -8.737 2.900 1.00 86.00 91 GLU A CA 1
ATOM 717 C C . GLU A 1 91 ? 5.120 -7.880 3.566 1.00 86.00 91 GLU A C 1
ATOM 719 O O . GLU A 1 91 ? 6.310 -8.181 3.436 1.00 86.00 91 GLU A O 1
ATOM 724 N N . VAL A 1 92 ? 4.741 -6.835 4.314 1.00 89.12 92 VAL A N 1
ATOM 725 C CA . VAL A 1 92 ? 5.660 -6.024 5.136 1.00 89.12 92 VAL A CA 1
ATOM 726 C C . VAL A 1 92 ? 6.215 -6.831 6.313 1.00 89.12 92 VAL A C 1
ATOM 728 O O . VAL A 1 92 ? 7.413 -6.772 6.585 1.00 89.12 92 VAL A O 1
ATOM 731 N N . GLU A 1 93 ? 5.389 -7.624 6.994 1.00 89.62 93 GLU A N 1
ATOM 732 C CA . GLU A 1 93 ? 5.845 -8.500 8.079 1.00 89.62 93 GLU A CA 1
ATOM 733 C C . GLU A 1 93 ? 6.841 -9.554 7.573 1.00 89.62 93 GLU A C 1
ATOM 735 O O . GLU A 1 93 ? 7.851 -9.827 8.229 1.00 89.62 93 GLU A O 1
ATOM 740 N N . GLU A 1 94 ? 6.622 -10.091 6.372 1.00 87.56 94 GLU A N 1
ATOM 741 C CA . GLU A 1 94 ? 7.587 -10.979 5.720 1.00 87.56 94 GLU A CA 1
ATOM 742 C C . GLU A 1 94 ? 8.907 -10.264 5.392 1.00 87.56 94 GLU A C 1
ATOM 744 O O . GLU A 1 94 ? 9.983 -10.838 5.582 1.00 87.56 94 GLU A O 1
ATOM 749 N N . MET A 1 95 ? 8.858 -9.000 4.958 1.00 85.81 95 MET A N 1
ATOM 750 C CA . MET A 1 95 ? 10.060 -8.179 4.780 1.00 85.81 95 MET A CA 1
ATOM 751 C C . MET A 1 95 ? 10.807 -7.974 6.104 1.00 85.81 95 MET A C 1
ATOM 753 O O . MET A 1 95 ? 12.032 -8.107 6.131 1.00 85.81 95 MET A O 1
ATOM 757 N N . PHE A 1 96 ? 10.105 -7.691 7.207 1.00 90.25 96 PHE A N 1
ATOM 758 C CA . PHE A 1 96 ? 10.728 -7.556 8.529 1.00 90.25 96 PHE A CA 1
ATOM 759 C C . PHE A 1 96 ? 11.463 -8.830 8.943 1.00 90.25 96 PHE A C 1
ATOM 761 O O . PHE A 1 96 ? 12.572 -8.759 9.481 1.00 90.25 96 PHE A O 1
ATOM 768 N N . ALA A 1 97 ? 10.859 -9.991 8.672 1.00 87.25 97 ALA A N 1
ATOM 769 C CA . ALA A 1 97 ? 11.465 -11.286 8.943 1.00 87.25 97 ALA A CA 1
ATOM 770 C C . ALA A 1 97 ? 12.715 -11.513 8.078 1.00 87.25 97 ALA A C 1
ATOM 772 O O . ALA A 1 97 ? 13.756 -11.900 8.604 1.00 87.25 97 ALA A O 1
ATOM 773 N N . TYR A 1 98 ? 12.633 -11.211 6.778 1.00 85.12 98 TYR A N 1
ATOM 774 C CA . TYR A 1 98 ? 13.746 -11.346 5.834 1.00 85.12 98 TYR A CA 1
ATOM 775 C C . TYR A 1 98 ? 14.932 -10.432 6.171 1.00 85.12 98 TYR A C 1
ATOM 777 O O . TYR A 1 98 ? 16.089 -10.817 6.022 1.00 85.12 98 TYR A O 1
ATOM 785 N N . ARG A 1 99 ? 14.653 -9.208 6.626 1.00 83.75 99 ARG A N 1
ATOM 786 C CA . ARG A 1 99 ? 15.671 -8.214 6.989 1.00 83.75 99 ARG A CA 1
ATOM 787 C C . ARG A 1 99 ? 16.207 -8.366 8.409 1.00 83.75 99 ARG A C 1
ATOM 789 O O . ARG A 1 99 ? 17.142 -7.653 8.753 1.00 83.75 99 ARG A O 1
ATOM 796 N N . HIS A 1 100 ? 15.634 -9.261 9.214 1.00 88.75 100 HIS A N 1
ATOM 797 C CA . HIS A 1 100 ? 15.940 -9.388 10.639 1.00 88.75 100 HIS A CA 1
ATOM 798 C C . HIS A 1 100 ? 15.807 -8.058 11.405 1.00 88.75 100 HIS A C 1
ATOM 800 O O . HIS A 1 100 ? 16.616 -7.772 12.280 1.00 88.75 100 HIS A O 1
ATOM 806 N N . MET A 1 101 ? 14.792 -7.247 11.082 1.00 90.88 101 MET A N 1
ATOM 807 C CA . MET A 1 101 ? 14.581 -5.947 11.740 1.00 90.88 101 MET A CA 1
ATOM 808 C C . MET A 1 101 ? 14.285 -6.121 13.229 1.00 90.88 101 MET A C 1
ATOM 810 O O . MET A 1 101 ? 13.558 -7.048 13.603 1.00 90.88 101 MET A O 1
ATOM 814 N N . GLU A 1 102 ? 14.790 -5.219 14.064 1.00 93.94 102 GLU A N 1
ATOM 815 C CA . GLU A 1 102 ? 14.556 -5.239 15.510 1.00 93.94 102 GLU A CA 1
ATOM 816 C C . GLU A 1 102 ? 13.117 -4.832 15.848 1.00 93.94 102 GLU A C 1
ATOM 818 O O . GLU A 1 102 ? 12.452 -4.127 15.087 1.00 93.94 102 GLU A O 1
ATOM 823 N N . GLU A 1 103 ? 12.612 -5.255 17.010 1.00 91.06 103 GLU A N 1
ATOM 824 C CA . GLU A 1 103 ? 11.229 -4.958 17.413 1.00 91.06 103 GLU A CA 1
ATOM 825 C C . GLU A 1 103 ? 10.947 -3.447 17.420 1.00 91.06 103 GLU A C 1
ATOM 827 O O . GLU A 1 103 ? 9.932 -3.014 16.881 1.00 91.06 103 GLU A O 1
ATOM 832 N N . SER A 1 104 ? 11.872 -2.627 17.928 1.00 92.50 104 SER A N 1
ATOM 833 C CA . SER A 1 104 ? 11.722 -1.167 17.943 1.00 92.50 104 SER A CA 1
ATOM 834 C C . SER A 1 104 ? 11.572 -0.558 16.546 1.00 92.50 104 SER A C 1
ATOM 836 O O . SER A 1 104 ? 10.740 0.327 16.362 1.00 92.50 104 SER A O 1
ATOM 838 N N . GLU A 1 105 ? 12.321 -1.055 15.558 1.00 92.75 105 GLU A N 1
ATOM 839 C CA . GLU A 1 105 ? 12.252 -0.579 14.169 1.00 92.75 105 GLU A CA 1
ATOM 840 C C . GLU A 1 105 ? 10.925 -0.980 13.516 1.00 92.75 105 GLU A C 1
ATOM 842 O O . GLU A 1 105 ? 10.316 -0.196 12.791 1.00 92.75 105 GLU A O 1
ATOM 847 N N . ARG A 1 106 ? 10.429 -2.189 13.809 1.00 92.25 106 ARG A N 1
ATOM 848 C CA . ARG A 1 106 ? 9.123 -2.656 13.317 1.00 92.25 106 ARG A CA 1
ATOM 849 C C . ARG A 1 106 ? 7.976 -1.821 13.879 1.00 92.25 106 ARG A C 1
ATOM 851 O O . ARG A 1 106 ? 7.025 -1.530 13.156 1.00 92.25 106 ARG A O 1
ATOM 858 N N . LEU A 1 107 ? 8.050 -1.443 15.157 1.00 91.50 107 LEU A N 1
ATOM 859 C CA . LEU A 1 107 ? 7.046 -0.597 15.808 1.00 91.50 107 LEU A CA 1
ATOM 860 C C . LEU A 1 107 ? 7.043 0.822 15.224 1.00 91.50 107 LEU A C 1
ATOM 862 O O . LEU A 1 107 ? 5.971 1.380 14.980 1.00 91.50 107 LEU A O 1
ATOM 866 N N . GLU A 1 108 ? 8.225 1.388 14.967 1.00 92.25 108 GLU A N 1
ATOM 867 C CA . GLU A 1 108 ? 8.370 2.678 14.286 1.00 92.25 108 GLU A CA 1
ATOM 868 C C . GLU A 1 108 ? 7.793 2.614 12.867 1.00 92.25 108 GLU A C 1
ATOM 870 O O . GLU A 1 108 ? 6.908 3.400 12.525 1.00 92.25 108 GLU A O 1
ATOM 875 N N . PHE A 1 109 ? 8.167 1.591 12.093 1.00 94.19 109 PHE A N 1
ATOM 876 C CA . PHE A 1 109 ? 7.637 1.378 10.748 1.00 94.19 109 PHE A CA 1
ATOM 877 C C . PHE A 1 109 ? 6.114 1.199 10.749 1.00 94.19 109 PHE A C 1
ATOM 879 O O . PHE A 1 109 ? 5.427 1.773 9.907 1.00 94.19 109 PHE A O 1
ATOM 886 N N . GLN A 1 110 ? 5.552 0.435 11.694 1.00 93.38 110 GLN A N 1
ATOM 887 C CA . GLN A 1 110 ? 4.100 0.279 11.827 1.00 93.38 110 GLN A CA 1
ATOM 888 C C . GLN A 1 110 ? 3.419 1.633 12.058 1.00 93.38 110 GLN A C 1
ATOM 890 O O . GLN A 1 110 ? 2.399 1.928 11.431 1.00 93.38 110 GLN A O 1
ATOM 895 N N . SER A 1 111 ? 3.982 2.456 12.947 1.00 92.94 111 SER A N 1
ATOM 896 C CA . SER A 1 111 ? 3.474 3.799 13.232 1.00 92.94 111 SER A CA 1
ATOM 897 C C . SER A 1 111 ? 3.471 4.663 11.973 1.00 92.94 111 SER A C 1
ATOM 899 O O . SER A 1 111 ? 2.455 5.279 11.642 1.00 92.94 111 SER A O 1
ATOM 901 N N . ASP A 1 112 ? 4.569 4.657 11.223 1.00 94.06 112 ASP A N 1
ATOM 902 C CA . ASP A 1 112 ? 4.699 5.480 10.025 1.00 94.06 112 ASP A CA 1
ATOM 903 C C . ASP A 1 112 ? 3.853 4.967 8.858 1.00 94.06 112 ASP A C 1
ATOM 905 O O . ASP A 1 112 ? 3.246 5.766 8.147 1.00 94.06 112 ASP A O 1
ATOM 909 N N . PHE A 1 113 ? 3.692 3.652 8.719 1.00 94.56 113 PHE A N 1
ATOM 910 C CA . PHE A 1 113 ? 2.771 3.050 7.758 1.00 94.56 113 PHE A CA 1
ATOM 911 C C . PHE A 1 113 ? 1.322 3.483 8.036 1.00 94.56 113 PHE A C 1
ATOM 913 O O . PHE A 1 113 ? 0.600 3.886 7.121 1.00 94.56 113 PHE A O 1
ATOM 920 N N . VAL A 1 114 ? 0.887 3.450 9.302 1.00 93.50 114 VAL A N 1
ATOM 921 C CA . VAL A 1 114 ? -0.457 3.910 9.698 1.00 93.50 114 VAL A CA 1
ATOM 922 C C . VAL A 1 114 ? -0.630 5.400 9.398 1.00 93.50 114 VAL A C 1
ATOM 924 O O . VAL A 1 114 ? -1.639 5.787 8.799 1.00 93.50 114 VAL A O 1
ATOM 927 N N . LYS A 1 115 ? 0.348 6.239 9.764 1.00 93.06 115 LYS A N 1
ATOM 928 C CA . LYS A 1 115 ? 0.316 7.680 9.460 1.00 93.06 115 LYS A CA 1
ATOM 929 C C . LYS A 1 115 ? 0.226 7.931 7.957 1.00 93.06 115 LYS A C 1
ATOM 931 O O . LYS A 1 115 ? -0.642 8.692 7.537 1.00 93.06 115 LYS A O 1
ATOM 936 N N . ALA A 1 116 ? 1.036 7.245 7.153 1.00 93.00 116 ALA A N 1
ATOM 937 C CA . ALA A 1 116 ? 1.071 7.409 5.703 1.00 93.00 116 ALA A CA 1
ATOM 938 C C . ALA A 1 116 ? -0.281 7.095 5.037 1.00 93.00 116 ALA A C 1
ATOM 940 O O . ALA A 1 116 ? -0.681 7.786 4.096 1.00 93.00 116 ALA A O 1
ATOM 941 N N . ILE A 1 117 ? -1.028 6.109 5.554 1.00 91.88 117 ILE A N 1
ATOM 942 C CA . ILE A 1 117 ? -2.401 5.827 5.104 1.00 91.88 117 ILE A CA 1
ATOM 943 C C . ILE A 1 117 ? -3.357 6.956 5.503 1.00 91.88 117 ILE A C 1
ATOM 945 O O . ILE A 1 117 ? -4.152 7.412 4.678 1.00 91.88 117 ILE A O 1
ATOM 949 N N . ILE A 1 118 ? -3.301 7.422 6.754 1.00 90.25 118 ILE A N 1
ATOM 950 C CA . ILE A 1 118 ? -4.180 8.492 7.255 1.00 90.25 118 ILE A CA 1
ATOM 951 C C . ILE A 1 118 ? -3.949 9.798 6.479 1.00 90.25 118 ILE A C 1
ATOM 953 O O . ILE A 1 118 ? -4.908 10.491 6.123 1.00 90.25 118 ILE A O 1
ATOM 957 N N . GLU A 1 119 ? -2.694 10.115 6.160 1.00 91.00 119 GLU A N 1
ATOM 958 C CA . GLU A 1 119 ? -2.291 11.301 5.397 1.00 91.00 119 GLU A CA 1
ATOM 959 C C . GLU A 1 119 ? -2.864 11.343 3.979 1.00 91.00 119 GLU A C 1
ATOM 961 O O . GLU A 1 119 ? -3.042 12.432 3.423 1.00 91.00 119 GLU A O 1
ATOM 966 N N . GLN A 1 120 ? -3.264 10.195 3.419 1.00 87.94 120 GLN A N 1
ATOM 967 C CA . GLN A 1 120 ? -3.971 10.169 2.139 1.00 87.94 120 GLN A CA 1
ATOM 968 C C . GLN A 1 120 ? -5.307 10.918 2.196 1.00 87.94 120 GLN A C 1
ATOM 970 O O . GLN A 1 120 ? -5.799 11.358 1.151 1.00 87.94 120 GLN A O 1
ATOM 975 N N . LYS A 1 121 ? -5.869 11.140 3.397 1.00 82.31 121 LYS A N 1
ATOM 976 C CA . LYS A 1 121 ? -7.184 11.768 3.612 1.00 82.31 121 LYS A CA 1
ATOM 977 C C . LYS A 1 121 ? -8.276 11.018 2.845 1.00 82.31 121 LYS A C 1
ATOM 979 O O . LYS A 1 121 ? -9.051 11.609 2.094 1.00 82.31 121 LYS A O 1
ATOM 984 N N . CYS A 1 122 ? -8.277 9.696 2.997 1.00 77.06 122 CYS A N 1
ATOM 985 C CA . CYS A 1 122 ? -9.302 8.815 2.452 1.00 77.06 122 CYS A CA 1
ATOM 986 C C . CYS A 1 122 ? -10.683 9.157 3.046 1.00 77.06 122 CYS A C 1
ATOM 988 O O . CYS A 1 122 ? -10.804 9.451 4.233 1.00 77.06 122 CYS A O 1
ATOM 990 N N . ASN A 1 123 ? -11.718 9.106 2.210 1.00 76.81 123 ASN A N 1
ATOM 991 C CA . ASN A 1 123 ? -13.128 9.278 2.562 1.00 76.81 123 ASN A CA 1
ATOM 992 C C . ASN A 1 123 ? -13.854 7.914 2.512 1.00 76.81 123 ASN A C 1
ATOM 994 O O . ASN A 1 123 ? -13.225 6.871 2.344 1.00 76.81 123 ASN A O 1
ATOM 998 N N . HIS A 1 124 ? -15.185 7.906 2.667 1.00 71.12 124 HIS A N 1
ATOM 999 C CA . HIS A 1 124 ? -16.006 6.691 2.554 1.00 71.12 124 HIS A CA 1
ATOM 1000 C C . HIS A 1 124 ? -15.764 5.965 1.217 1.00 71.12 124 HIS A C 1
ATOM 1002 O O . HIS A 1 124 ? -15.811 6.595 0.161 1.00 71.12 124 HIS A O 1
ATOM 1008 N N . ASP A 1 125 ? -15.515 4.653 1.279 1.00 75.44 125 ASP A N 1
ATOM 1009 C CA . ASP A 1 125 ? -15.180 3.776 0.144 1.00 75.44 125 ASP A CA 1
ATOM 1010 C C . ASP A 1 125 ? -14.011 4.273 -0.720 1.00 75.44 125 ASP A C 1
ATOM 1012 O O . ASP A 1 125 ? -13.954 4.039 -1.933 1.00 75.44 125 ASP A O 1
ATOM 1016 N N . SER A 1 126 ? -13.052 4.971 -0.106 1.00 81.94 126 SER A N 1
ATOM 1017 C CA . SER A 1 126 ? -11.850 5.387 -0.813 1.00 81.94 126 SER A CA 1
ATOM 1018 C C . SER A 1 126 ? -11.059 4.177 -1.289 1.00 81.94 126 SER A C 1
ATOM 1020 O O . SER A 1 126 ? -10.762 3.256 -0.529 1.00 81.94 126 SER A O 1
ATOM 1022 N N . LYS A 1 127 ? -10.685 4.222 -2.568 1.00 87.06 127 LYS A N 1
ATOM 1023 C CA . LYS A 1 127 ? -9.731 3.291 -3.158 1.00 87.06 127 LYS A CA 1
ATOM 1024 C C . LYS A 1 127 ? -8.325 3.719 -2.770 1.00 87.06 127 LYS A C 1
ATOM 1026 O O . LYS A 1 127 ? -7.967 4.884 -2.932 1.00 87.06 127 LYS A O 1
ATOM 1031 N N . LEU A 1 128 ? -7.546 2.757 -2.309 1.00 88.75 128 LEU A N 1
ATOM 1032 C CA . LEU A 1 128 ? -6.137 2.903 -2.013 1.00 88.75 128 LEU A CA 1
ATOM 1033 C C . LEU A 1 128 ? -5.352 1.933 -2.889 1.00 88.75 128 LEU A C 1
ATOM 1035 O O . LEU A 1 128 ? -5.675 0.752 -2.982 1.00 88.75 128 LEU A O 1
ATOM 1039 N N . TYR A 1 129 ? -4.326 2.443 -3.539 1.00 86.62 129 TYR A N 1
ATOM 1040 C CA . TYR A 1 129 ? -3.387 1.683 -4.340 1.00 86.62 129 TYR A CA 1
ATOM 1041 C C . TYR A 1 129 ? -2.021 1.781 -3.669 1.00 86.62 129 TYR A C 1
ATOM 1043 O O . TYR A 1 129 ? -1.661 2.859 -3.193 1.00 86.62 129 TYR A O 1
ATOM 1051 N N . VAL A 1 130 ? -1.277 0.679 -3.608 1.00 86.00 130 VAL A N 1
ATOM 1052 C CA . VAL A 1 130 ? -0.021 0.618 -2.849 1.00 86.00 130 VAL A CA 1
ATOM 1053 C C . VAL A 1 130 ? 1.120 0.041 -3.671 1.00 86.00 130 VAL A C 1
ATOM 1055 O O . VAL A 1 130 ? 1.042 -1.093 -4.137 1.00 86.00 130 VAL A O 1
ATOM 1058 N N . TYR A 1 131 ? 2.184 0.818 -3.846 1.00 83.62 131 TYR A N 1
ATOM 1059 C CA . TYR A 1 131 ? 3.467 0.299 -4.309 1.00 83.62 131 TYR A CA 1
ATOM 1060 C C . TYR A 1 131 ? 4.276 -0.149 -3.095 1.00 83.62 131 TYR A C 1
ATOM 1062 O O . TYR A 1 131 ? 4.529 0.658 -2.203 1.00 83.62 131 TYR A O 1
ATOM 1070 N N . PHE A 1 132 ? 4.714 -1.402 -3.082 1.00 79.12 132 PHE A N 1
ATOM 1071 C CA . PHE A 1 132 ? 5.574 -1.946 -2.038 1.00 79.12 132 PHE A CA 1
ATOM 1072 C C . PHE A 1 132 ? 6.637 -2.850 -2.662 1.00 79.12 132 PHE A C 1
ATOM 1074 O O . PHE A 1 132 ? 6.328 -3.648 -3.548 1.00 79.12 132 PHE A O 1
ATOM 1081 N N . HIS A 1 133 ? 7.880 -2.738 -2.192 1.00 73.50 133 HIS A N 1
ATOM 1082 C CA . HIS A 1 133 ? 8.986 -3.569 -2.648 1.00 73.50 133 HIS A CA 1
ATOM 1083 C C . HIS A 1 133 ? 9.530 -4.400 -1.483 1.00 73.50 133 HIS A C 1
ATOM 1085 O O . HIS A 1 133 ? 10.247 -3.901 -0.629 1.00 73.50 133 HIS A O 1
ATOM 1091 N N . LYS A 1 134 ? 9.248 -5.704 -1.489 1.00 68.50 134 LYS A N 1
ATOM 1092 C CA . LYS A 1 134 ? 9.533 -6.638 -0.383 1.00 68.50 134 LYS A CA 1
ATOM 1093 C C . LYS A 1 134 ? 10.995 -6.718 0.076 1.00 68.50 134 LYS A C 1
ATOM 1095 O O . LYS A 1 134 ? 11.270 -7.171 1.180 1.00 68.50 134 LYS A O 1
ATOM 1100 N N . PHE A 1 135 ? 11.946 -6.316 -0.765 1.00 68.81 135 PHE A N 1
ATOM 1101 C CA . PHE A 1 135 ? 13.374 -6.308 -0.420 1.00 68.81 135 PHE A CA 1
ATOM 1102 C C . PHE A 1 135 ? 13.915 -4.913 -0.106 1.00 68.81 135 PHE A C 1
ATOM 1104 O O . PHE A 1 135 ? 15.131 -4.742 -0.027 1.00 68.81 135 PHE A O 1
ATOM 1111 N N . ASP A 1 136 ? 13.040 -3.922 0.026 1.00 71.44 136 ASP A N 1
ATOM 1112 C CA . ASP A 1 136 ? 13.386 -2.538 0.318 1.00 71.44 136 ASP A CA 1
ATOM 1113 C C . ASP A 1 136 ? 12.643 -2.086 1.587 1.00 71.44 136 ASP A C 1
ATOM 1115 O O . ASP A 1 136 ? 11.416 -2.073 1.569 1.00 71.44 136 ASP A O 1
ATOM 1119 N N . PRO A 1 137 ? 13.342 -1.754 2.693 1.00 76.56 137 PRO A N 1
ATOM 1120 C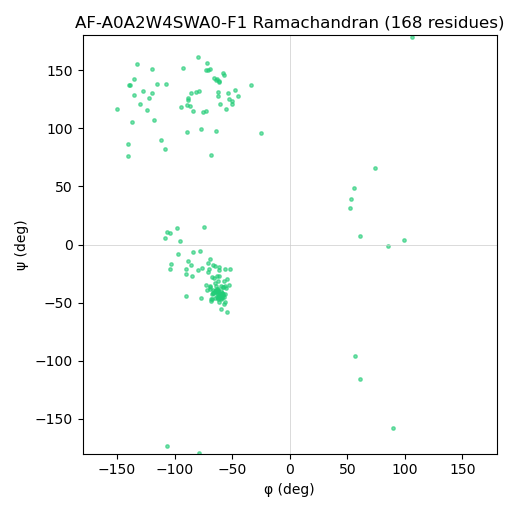 CA . PRO A 1 137 ? 12.721 -1.362 3.958 1.00 76.56 137 PRO A CA 1
ATOM 1121 C C . PRO A 1 137 ? 12.138 0.056 3.924 1.00 76.56 137 PRO A C 1
ATOM 1123 O O . PRO A 1 137 ? 11.877 0.631 4.976 1.00 76.56 137 PRO A O 1
ATOM 1126 N N . GLU A 1 138 ? 11.965 0.648 2.746 1.00 84.00 138 GLU A N 1
ATOM 1127 C CA . GLU A 1 138 ? 11.252 1.905 2.589 1.00 84.00 138 GLU A CA 1
ATOM 1128 C C . GLU A 1 138 ? 9.743 1.732 2.813 1.00 84.00 138 GLU A C 1
ATOM 1130 O O . GLU A 1 138 ? 9.142 0.684 2.552 1.00 84.00 138 GLU A O 1
ATOM 1135 N N . LEU A 1 139 ? 9.112 2.800 3.306 1.00 88.69 139 LEU A N 1
ATOM 1136 C CA . LEU A 1 139 ? 7.663 2.843 3.452 1.00 88.69 139 LEU A CA 1
ATOM 1137 C C . LEU A 1 139 ? 6.991 2.691 2.079 1.00 88.69 139 LEU A C 1
ATOM 1139 O O . LEU A 1 139 ? 7.436 3.305 1.106 1.00 88.69 139 LEU A O 1
ATOM 1143 N N . PRO A 1 140 ? 5.886 1.932 1.985 1.00 88.38 140 PRO A N 1
ATOM 1144 C CA . PRO A 1 140 ? 5.137 1.838 0.744 1.00 88.38 140 PRO A CA 1
ATOM 1145 C C . PRO A 1 140 ? 4.650 3.205 0.259 1.00 88.38 140 PRO A C 1
ATOM 1147 O O . PRO A 1 140 ? 4.251 4.060 1.054 1.00 88.38 140 PRO A O 1
ATOM 1150 N N . PHE A 1 1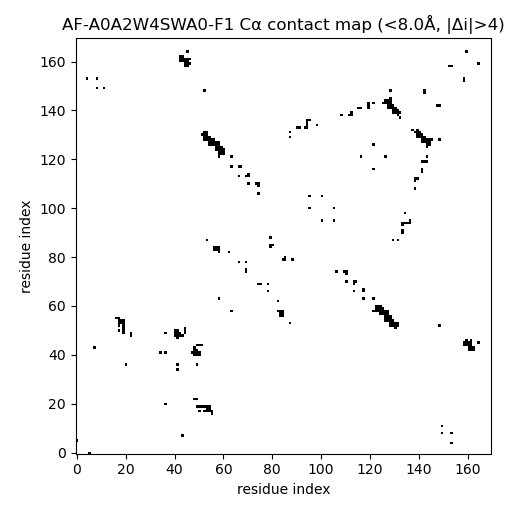41 ? 4.579 3.378 -1.060 1.00 87.00 141 PHE A N 1
ATOM 1151 C CA . PHE A 1 141 ? 3.915 4.543 -1.640 1.00 87.00 141 PHE A CA 1
ATOM 1152 C C . PHE A 1 141 ? 2.421 4.278 -1.783 1.00 87.00 141 PHE A C 1
ATOM 1154 O O . PHE A 1 141 ? 1.997 3.268 -2.348 1.00 87.00 141 PHE A O 1
ATOM 1161 N N . PHE A 1 142 ? 1.623 5.228 -1.308 1.00 90.31 142 PHE A N 1
ATOM 1162 C CA . PHE A 1 142 ? 0.169 5.168 -1.323 1.00 90.31 142 PHE A CA 1
ATOM 1163 C C . PHE A 1 142 ? -0.401 6.134 -2.361 1.00 90.31 142 PHE A C 1
ATOM 1165 O O . PHE A 1 142 ? 0.032 7.280 -2.463 1.00 90.31 142 PHE A O 1
ATOM 1172 N N . PHE A 1 143 ? -1.410 5.682 -3.102 1.00 87.81 143 PHE A N 1
ATOM 1173 C CA . PHE A 1 143 ? -2.088 6.473 -4.125 1.00 87.81 143 PHE A CA 1
ATOM 1174 C C . PHE A 1 143 ? -3.604 6.308 -4.002 1.00 87.81 143 PHE A C 1
ATOM 1176 O O . PHE A 1 143 ? -4.108 5.214 -3.752 1.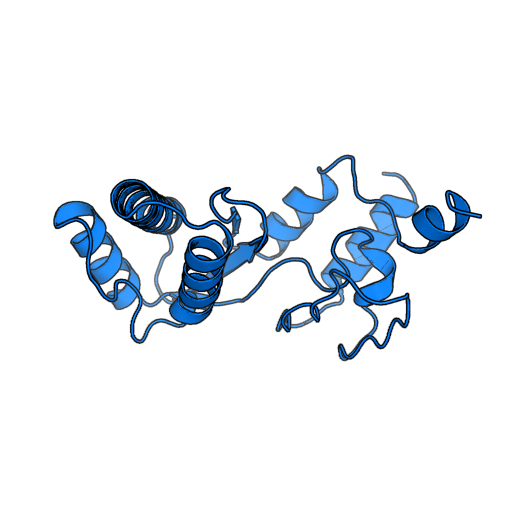00 87.81 143 PHE A O 1
ATOM 1183 N N . LYS A 1 144 ? -4.359 7.379 -4.227 1.00 88.81 144 LYS A N 1
ATOM 1184 C CA . LYS A 1 144 ? -5.832 7.381 -4.210 1.00 88.81 144 LYS A CA 1
ATOM 1185 C C . LYS A 1 144 ? -6.440 7.084 -5.565 1.00 88.81 144 LYS A C 1
ATOM 1187 O O . LYS A 1 144 ? -7.588 6.648 -5.672 1.00 88.81 144 LYS A O 1
ATOM 1192 N N . THR A 1 145 ? -5.695 7.368 -6.626 1.00 85.25 145 THR A N 1
ATOM 1193 C CA . THR A 1 145 ? -6.186 7.213 -7.991 1.00 85.25 145 THR A CA 1
ATOM 1194 C C . THR A 1 145 ? -5.183 6.485 -8.862 1.00 85.25 145 THR A C 1
ATOM 1196 O O . THR A 1 145 ? -3.972 6.521 -8.652 1.00 85.25 145 THR A O 1
ATOM 1199 N N . ARG A 1 146 ? -5.704 5.852 -9.911 1.00 79.06 146 ARG A N 1
ATOM 1200 C CA . ARG A 1 146 ? -4.866 5.253 -10.949 1.00 79.06 146 ARG A CA 1
ATOM 1201 C C . ARG A 1 146 ? -4.029 6.297 -11.683 1.00 79.06 146 ARG A C 1
ATOM 1203 O O . ARG A 1 146 ? -2.928 5.984 -12.112 1.00 79.06 146 ARG A O 1
ATOM 1210 N N . ASP A 1 147 ? -4.531 7.520 -11.823 1.00 82.12 147 ASP A N 1
ATOM 1211 C CA . ASP A 1 147 ? -3.778 8.592 -12.470 1.00 82.12 147 ASP A CA 1
ATOM 1212 C C . ASP A 1 147 ? -2.586 9.038 -11.614 1.00 82.12 147 ASP A C 1
ATOM 1214 O O . ASP A 1 147 ? -1.520 9.295 -12.164 1.00 82.12 147 ASP A O 1
ATOM 1218 N N . GLU A 1 148 ? -2.716 9.066 -10.284 1.00 83.69 148 GLU A N 1
ATOM 1219 C CA . GLU A 1 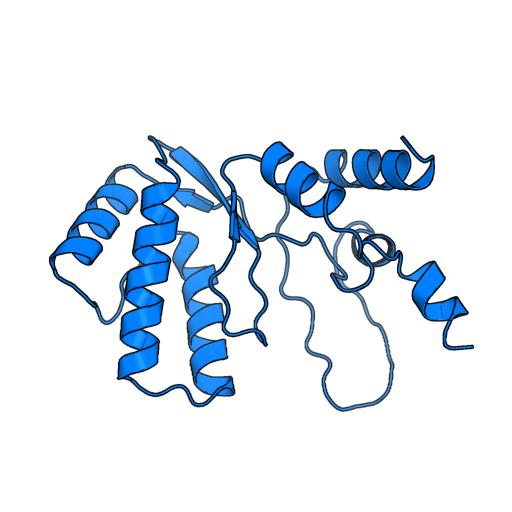148 ? -1.588 9.317 -9.373 1.00 83.69 148 GLU A CA 1
ATOM 1220 C C . GLU A 1 148 ? -0.500 8.245 -9.512 1.00 83.69 148 GLU A C 1
ATOM 1222 O O . GLU A 1 148 ? 0.671 8.594 -9.663 1.00 83.69 148 GLU A O 1
ATOM 1227 N N . VAL A 1 149 ? -0.892 6.963 -9.562 1.00 79.44 149 VAL A N 1
ATOM 1228 C CA . VAL A 1 149 ? 0.016 5.837 -9.847 1.00 79.44 149 VAL A CA 1
ATOM 1229 C C . VAL A 1 149 ? 0.756 6.091 -11.159 1.00 79.44 149 VAL A C 1
ATOM 1231 O O . VAL A 1 149 ? 1.981 6.172 -11.189 1.00 79.44 149 VAL A O 1
ATOM 1234 N N . ILE A 1 150 ? 0.012 6.278 -12.251 1.00 77.44 150 ILE A N 1
ATOM 1235 C CA . ILE A 1 150 ? 0.580 6.475 -13.587 1.00 77.44 150 ILE A CA 1
ATOM 1236 C C . ILE A 1 150 ? 1.529 7.673 -13.604 1.00 77.44 150 ILE A C 1
ATOM 1238 O O . ILE A 1 150 ? 2.624 7.565 -14.142 1.00 77.44 150 ILE A O 1
ATOM 1242 N N . ASN A 1 151 ? 1.143 8.801 -13.012 1.00 80.19 151 ASN A N 1
ATOM 1243 C CA . ASN A 1 151 ? 1.977 9.997 -12.983 1.00 80.19 151 ASN A CA 1
ATOM 1244 C C . ASN A 1 151 ? 3.278 9.766 -12.210 1.00 80.19 151 ASN A C 1
ATOM 1246 O O . 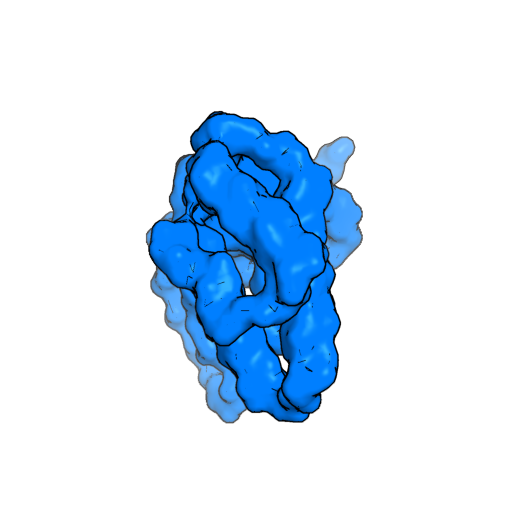ASN A 1 151 ? 4.330 10.167 -12.700 1.00 80.19 151 ASN A O 1
ATOM 1250 N N . CYS A 1 152 ? 3.227 9.083 -11.063 1.00 79.31 152 CYS A N 1
ATOM 1251 C CA . CYS A 1 152 ? 4.414 8.727 -10.286 1.00 79.31 152 CYS A CA 1
ATOM 1252 C C . CYS A 1 152 ? 5.406 7.910 -11.129 1.00 79.31 152 CYS A C 1
ATOM 1254 O O . CYS A 1 152 ? 6.559 8.312 -11.291 1.00 79.31 152 CYS A O 1
ATOM 1256 N N . PHE A 1 153 ? 4.939 6.837 -11.777 1.00 72.12 153 PHE A N 1
ATOM 1257 C CA . PHE A 1 153 ? 5.807 6.014 -12.623 1.00 72.12 153 PHE A CA 1
ATOM 1258 C C . PHE A 1 153 ? 6.294 6.768 -13.859 1.00 72.12 153 PHE A C 1
ATOM 1260 O O . PHE A 1 153 ? 7.471 6.705 -14.187 1.00 72.12 153 PHE A O 1
ATOM 1267 N N . MET A 1 154 ? 5.434 7.540 -14.524 1.00 71.50 154 MET A N 1
ATOM 1268 C CA . MET A 1 154 ? 5.798 8.302 -15.725 1.00 71.50 154 MET A CA 1
ATOM 1269 C C . MET A 1 154 ? 6.809 9.431 -15.465 1.00 71.50 154 MET A C 1
ATOM 1271 O O . MET A 1 154 ? 7.403 9.937 -16.427 1.00 71.50 154 MET A O 1
ATOM 1275 N N . LEU A 1 155 ? 6.972 9.850 -14.207 1.00 69.75 155 LEU A N 1
ATOM 1276 C CA . LEU A 1 155 ? 7.981 10.811 -13.760 1.00 69.75 155 LEU A CA 1
ATOM 1277 C C . LEU A 1 155 ? 9.297 10.144 -13.342 1.00 69.75 155 LEU A C 1
ATOM 1279 O O . LEU A 1 155 ? 10.321 10.819 -13.382 1.00 69.75 155 LEU A O 1
ATOM 1283 N N . SER A 1 156 ? 9.293 8.850 -13.011 1.00 65.69 156 SER A N 1
ATOM 1284 C CA . SER A 1 156 ? 10.518 8.094 -12.743 1.00 65.69 156 SER A CA 1
ATOM 1285 C C . SER A 1 156 ? 11.398 8.043 -13.998 1.00 65.69 156 SER A C 1
ATOM 1287 O O . SER A 1 156 ? 10.938 7.695 -15.092 1.00 65.69 156 SER A O 1
ATOM 1289 N N . GLU A 1 157 ? 12.670 8.419 -13.855 1.00 54.38 157 GLU A N 1
ATOM 1290 C CA . GLU A 1 157 ? 13.644 8.429 -14.955 1.00 54.38 157 GLU A CA 1
ATOM 1291 C C . GLU A 1 157 ? 14.057 7.009 -15.393 1.00 54.38 157 GLU A C 1
ATOM 1293 O O . GLU A 1 157 ? 14.526 6.826 -16.516 1.00 54.38 157 GLU A O 1
ATOM 1298 N N . ASP A 1 158 ? 13.767 5.996 -14.568 1.00 52.00 158 ASP A N 1
ATOM 1299 C CA . ASP A 1 158 ? 14.269 4.623 -14.700 1.00 52.00 158 ASP A CA 1
ATOM 1300 C C . ASP A 1 158 ? 13.303 3.641 -15.381 1.00 52.00 158 ASP A C 1
ATOM 1302 O O . ASP A 1 158 ? 13.505 2.423 -15.325 1.00 52.00 158 ASP A O 1
ATOM 1306 N N . LEU A 1 159 ? 12.251 4.126 -16.053 1.00 52.81 159 LEU A N 1
ATOM 1307 C CA . LEU A 1 159 ? 11.323 3.271 -16.804 1.00 52.81 159 LEU A CA 1
ATOM 1308 C C . LEU A 1 159 ? 12.000 2.656 -18.040 1.00 52.81 159 LEU A C 1
ATOM 1310 O O . LEU A 1 159 ? 11.776 3.084 -19.177 1.00 52.81 159 LEU A O 1
ATOM 1314 N N . THR A 1 160 ? 12.819 1.632 -17.822 1.00 47.69 160 THR A N 1
ATOM 1315 C CA . THR A 1 160 ? 13.500 0.849 -18.855 1.00 47.69 160 THR A CA 1
ATOM 1316 C C . THR A 1 160 ? 12.606 -0.317 -19.260 1.00 47.69 160 THR A C 1
ATOM 1318 O O . THR A 1 160 ? 12.244 -1.099 -18.396 1.00 47.69 160 THR A O 1
ATOM 1321 N N . SER A 1 161 ? 12.193 -0.450 -20.526 1.00 47.38 161 SER A N 1
ATOM 1322 C CA . SER A 1 161 ? 11.436 -1.643 -20.948 1.00 47.38 161 SER A CA 1
ATOM 1323 C C . SER A 1 161 ? 12.342 -2.875 -20.927 1.00 47.38 161 SER A C 1
ATOM 1325 O O . SER A 1 161 ? 13.545 -2.752 -21.158 1.00 47.38 161 SER A O 1
ATOM 1327 N N . TRP A 1 162 ? 11.784 -4.065 -20.698 1.00 40.34 162 TRP A N 1
ATOM 1328 C CA . TRP A 1 162 ? 12.572 -5.300 -20.597 1.00 40.34 162 TRP A CA 1
ATOM 1329 C C . TRP A 1 162 ? 13.400 -5.577 -21.867 1.00 40.34 162 TRP A C 1
ATOM 1331 O O . TRP A 1 162 ? 14.574 -5.926 -21.760 1.00 40.34 162 TRP A O 1
ATOM 1341 N N . ASP A 1 163 ? 12.852 -5.259 -23.046 1.00 41.62 163 ASP A N 1
ATOM 1342 C CA . ASP A 1 163 ? 13.537 -5.358 -24.349 1.00 41.62 163 ASP A CA 1
ATOM 1343 C C . ASP A 1 163 ? 14.884 -4.595 -24.410 1.00 41.62 163 ASP A C 1
ATOM 1345 O O . ASP A 1 163 ? 15.804 -4.985 -25.136 1.00 41.62 163 ASP A O 1
ATOM 1349 N N . GLU A 1 164 ? 15.024 -3.507 -23.639 1.00 40.41 164 GLU A N 1
ATOM 1350 C CA . GLU A 1 164 ? 16.261 -2.715 -23.541 1.00 40.41 164 GLU A CA 1
ATOM 1351 C C . GLU A 1 164 ? 17.247 -3.284 -22.505 1.00 40.41 164 GLU A C 1
ATOM 1353 O O . GLU A 1 164 ? 18.458 -3.115 -22.646 1.00 40.41 164 GLU A O 1
ATOM 1358 N N . MET A 1 165 ? 16.763 -3.982 -21.471 1.00 41.22 165 MET A N 1
ATOM 1359 C CA . MET A 1 165 ? 17.629 -4.678 -20.509 1.00 41.22 165 MET A CA 1
ATOM 1360 C C . MET A 1 165 ? 18.275 -5.914 -21.143 1.00 41.22 165 MET A C 1
ATOM 1362 O O . MET A 1 165 ? 19.466 -6.147 -20.947 1.00 41.22 165 MET A O 1
ATOM 1366 N N . THR A 1 166 ? 17.534 -6.652 -21.975 1.00 39.94 166 THR A N 1
ATOM 1367 C CA . THR A 1 166 ? 18.060 -7.813 -22.711 1.00 39.94 166 THR A CA 1
ATOM 1368 C C . THR A 1 166 ? 19.090 -7.441 -23.776 1.00 39.94 166 THR A C 1
ATOM 1370 O O . THR A 1 166 ? 19.969 -8.238 -24.074 1.00 39.94 166 THR A O 1
ATOM 1373 N N . THR A 1 167 ? 19.024 -6.230 -24.338 1.00 42.56 167 THR A N 1
ATOM 1374 C CA . THR A 1 167 ? 20.005 -5.746 -25.332 1.00 42.56 167 THR A CA 1
ATOM 1375 C C . THR A 1 167 ? 21.246 -5.104 -24.712 1.00 42.56 167 THR A C 1
ATOM 1377 O O . THR A 1 167 ? 22.254 -4.976 -25.395 1.00 42.56 167 THR A O 1
ATOM 1380 N N . ARG A 1 168 ? 21.209 -4.713 -23.431 1.00 37.78 168 ARG A N 1
ATOM 1381 C CA . ARG A 1 168 ? 22.387 -4.209 -22.696 1.00 37.78 168 ARG A CA 1
ATOM 1382 C C . ARG A 1 168 ? 23.210 -5.311 -22.018 1.00 37.78 168 ARG A C 1
ATOM 1384 O O . ARG A 1 168 ? 24.322 -5.033 -21.582 1.00 37.78 168 ARG A O 1
ATOM 1391 N N . GLY A 1 169 ? 22.659 -6.520 -21.908 1.00 38.47 169 GLY A N 1
ATOM 1392 C CA . GLY A 1 169 ? 23.314 -7.700 -21.334 1.00 38.47 169 GLY A CA 1
ATOM 1393 C C . GLY A 1 169 ? 23.747 -8.762 -22.353 1.00 38.47 169 GLY A C 1
ATOM 1394 O O . GLY A 1 169 ? 24.087 -9.864 -21.930 1.00 38.47 169 GLY A O 1
ATOM 1395 N N . ALA A 1 170 ? 23.704 -8.454 -23.655 1.00 34.22 170 ALA A N 1
ATOM 1396 C CA . ALA A 1 170 ? 24.152 -9.322 -24.748 1.00 34.22 170 ALA A CA 1
ATOM 1397 C C . ALA A 1 1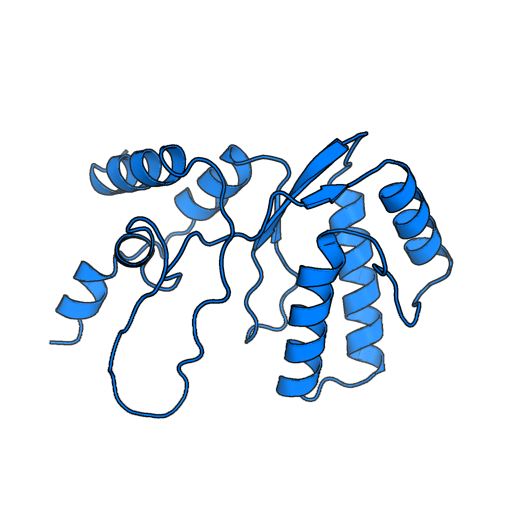70 ? 25.377 -8.731 -25.456 1.00 34.22 170 ALA A C 1
ATOM 1399 O O . ALA A 1 170 ? 25.395 -7.494 -25.655 1.00 34.22 170 ALA A O 1
#

Foldseek 3Di:
DDPLLVVLLVVLVPDDFDQPDPDDDDDDDDDDDDDDDPDDQQFQQAVCRHDQKHDQFWDAPVLLVLLVVCLVVADDPQSQPPGPCSVVVVLLVLLCVVVVPDPVVVSVLVNVLSVQVNVQVADHRFTKMWGDDSPDNDHIDIDRDSVVVSVVSSPDPPRDGNVRVVVVVD

Organism: NCBI:txid2202197

pLDDT: mean 70.57, std 21.09, range [27.95, 94.56]

Radius of gyration: 17.52 Å; Cα contacts (8 Å, |Δi|>4): 181; chains: 1; bounding box: 40×34×50 Å

Secondary structure (DSSP, 8-state):
--HHHHHHHHHHHH--S---PPPPP-SSS--------SSSGGGTSGGG-S-S-EEEEEEPHHHHHHHHHHHHH---SSSSTTSTTHHHHHHHHHHHHHHT--HHHHHHHHHHHHHHHHHT---TTEEEEEE--TT--SPPEEESSHHHHHHHHHH-TT---HHHHHHH--

Mean predicted aligned error: 11.24 Å

Solvent-accessible surface area (backbone atoms only — not comparable to full-atom values): 10422 Å² total; per-residue (Å²): 133,57,75,66,60,55,52,53,54,54,51,66,70,64,60,86,75,51,78,44,66,83,77,78,88,84,84,92,74,84,95,74,91,80,84,89,63,92,76,75,44,54,54,64,46,25,97,49,30,43,64,72,38,37,36,75,26,61,39,44,58,67,55,54,54,51,47,55,47,37,73,73,75,43,85,60,100,64,81,41,75,96,45,64,60,31,62,58,49,53,49,50,53,52,27,40,62,76,68,66,58,51,69,70,57,53,50,51,49,50,52,50,53,48,48,58,56,58,72,66,65,71,52,76,66,27,44,38,32,36,35,72,54,67,92,47,97,65,82,63,50,77,31,70,45,72,65,54,50,52,51,56,56,74,66,46,89,77,77,46,36,36,75,58,55,60,60,74,76,104